Protein AF-A0A8T4I843-F1 (afdb_monomer_lite)

Radius of gyration: 20.87 Å; chains: 1; bounding box: 43×24×56 Å

Secondary structure (DSSP, 8-state):
-HHHHHHHHS-TTS-HHHHHHHHS----TTTS-SS-HHHHHT---TT----TT---EEEEE---SSSPPEEEEE-

Foldseek 3Di:
DVVVVVCVLPPPVDDPVVSCCPPVVDDPCVPPPPDDPVVVVVPDDPPDDDDPPDDWDKDWDDDDDDDDTDIDIDD

Structure (mmCIF, N/CA/C/O backbone):
data_AF-A0A8T4I843-F1
#
_entry.id   AF-A0A8T4I843-F1
#
loop_
_atom_site.group_PDB
_atom_site.id
_atom_site.type_symbol
_atom_site.label_atom_id
_atom_site.label_alt_id
_atom_site.label_comp_id
_atom_site.label_asym_id
_atom_site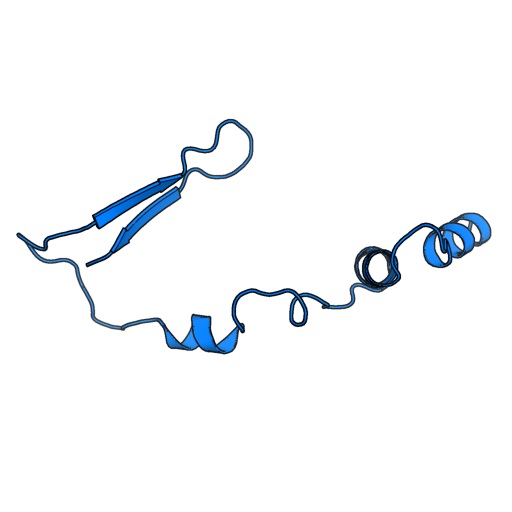.label_entity_id
_atom_site.label_seq_id
_atom_site.pdbx_PDB_ins_code
_atom_site.Cartn_x
_atom_site.Cartn_y
_atom_site.Cartn_z
_atom_site.occupancy
_atom_site.B_iso_or_equiv
_atom_site.auth_seq_id
_atom_site.auth_comp_id
_atom_site.auth_asym_id
_atom_site.auth_atom_id
_atom_site.pdbx_PDB_model_num
ATOM 1 N N . ASP A 1 1 ? 23.087 4.861 -31.612 1.00 85.12 1 ASP A N 1
ATOM 2 C CA . ASP A 1 1 ? 23.907 3.649 -31.769 1.00 85.12 1 ASP A CA 1
ATOM 3 C C . ASP A 1 1 ? 23.048 2.433 -31.441 1.00 85.12 1 ASP A C 1
ATOM 5 O O . ASP A 1 1 ? 22.746 2.186 -30.276 1.00 85.12 1 ASP A O 1
ATOM 9 N N 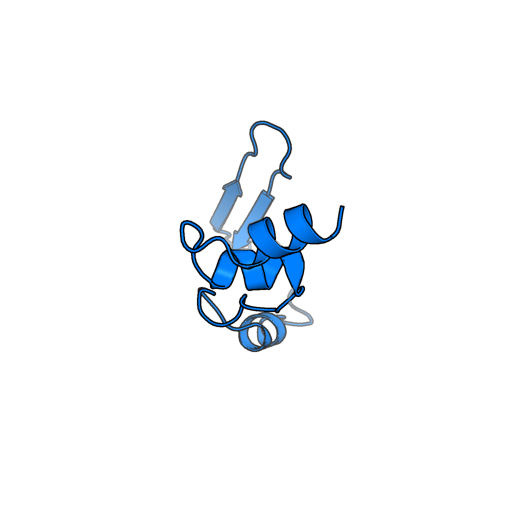. ILE A 1 2 ? 22.548 1.769 -32.483 1.00 88.19 2 ILE A N 1
ATOM 10 C CA . ILE A 1 2 ? 21.619 0.635 -32.366 1.00 88.19 2 ILE A CA 1
ATOM 11 C C . ILE A 1 2 ? 22.356 -0.623 -31.896 1.00 88.19 2 ILE A C 1
ATOM 13 O O . ILE A 1 2 ? 21.782 -1.432 -31.168 1.00 88.19 2 ILE A O 1
ATOM 17 N N . ASP A 1 3 ? 23.627 -0.776 -32.257 1.00 94.19 3 ASP A N 1
ATOM 18 C CA . ASP A 1 3 ? 24.396 -1.976 -31.940 1.00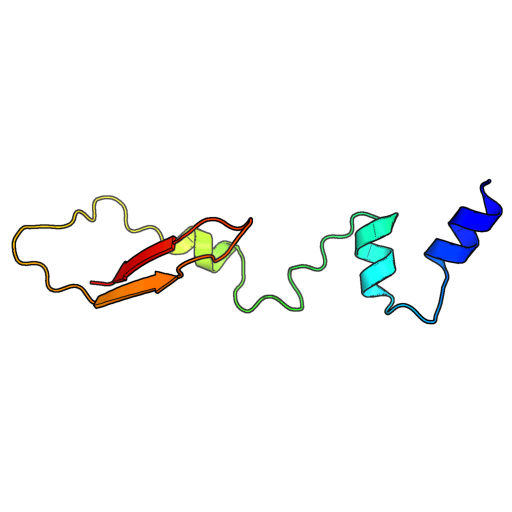 94.19 3 ASP A CA 1
ATOM 19 C C . ASP A 1 3 ? 24.753 -2.018 -30.457 1.00 94.19 3 ASP A C 1
ATOM 21 O O . ASP A 1 3 ? 24.578 -3.050 -29.807 1.00 94.19 3 ASP A O 1
ATOM 25 N N . ARG A 1 4 ? 25.098 -0.864 -29.872 1.00 91.50 4 ARG A N 1
ATOM 26 C CA . ARG A 1 4 ? 25.262 -0.736 -28.417 1.00 91.50 4 ARG A CA 1
ATOM 27 C C . ARG A 1 4 ? 23.980 -1.073 -27.650 1.00 91.50 4 ARG A C 1
ATOM 29 O O . ARG A 1 4 ? 24.040 -1.706 -26.597 1.00 91.50 4 ARG A O 1
ATOM 36 N N . LEU A 1 5 ? 22.820 -0.664 -28.167 1.00 88.25 5 LEU A N 1
ATOM 37 C CA . LEU A 1 5 ? 21.524 -0.961 -27.549 1.00 88.25 5 LEU A CA 1
ATOM 38 C C . LEU A 1 5 ? 21.227 -2.468 -27.591 1.00 88.25 5 LEU A C 1
ATOM 40 O O . LEU A 1 5 ? 20.899 -3.058 -26.564 1.00 88.25 5 LEU A O 1
ATOM 44 N N . LYS A 1 6 ? 21.408 -3.108 -28.754 1.00 90.44 6 LYS A N 1
ATOM 45 C CA . LYS A 1 6 ? 21.239 -4.561 -28.922 1.00 90.44 6 LYS A CA 1
ATOM 46 C C . LYS A 1 6 ? 22.167 -5.350 -28.000 1.00 90.44 6 LYS A C 1
ATOM 48 O O . LYS A 1 6 ? 21.710 -6.283 -27.346 1.00 90.44 6 LYS A O 1
ATOM 53 N N . ALA A 1 7 ? 23.434 -4.945 -27.906 1.00 91.56 7 ALA A N 1
ATOM 54 C CA . ALA A 1 7 ? 24.404 -5.564 -27.008 1.00 91.56 7 ALA A CA 1
ATOM 55 C C . ALA A 1 7 ? 23.971 -5.464 -25.537 1.00 91.56 7 ALA A C 1
ATOM 57 O O . ALA A 1 7 ? 24.120 -6.424 -24.789 1.00 91.56 7 ALA A O 1
ATOM 58 N N . SER A 1 8 ? 23.381 -4.336 -25.128 1.00 88.56 8 SER A N 1
ATOM 59 C CA . SER A 1 8 ? 22.875 -4.163 -23.763 1.00 88.56 8 SER A CA 1
ATOM 60 C C . SER A 1 8 ? 21.597 -4.959 -23.476 1.00 88.56 8 SER A C 1
ATOM 62 O O . SER A 1 8 ? 21.422 -5.420 -22.349 1.00 88.56 8 SER A O 1
ATOM 64 N N . ILE A 1 9 ? 20.713 -5.131 -24.464 1.00 88.19 9 ILE A N 1
ATOM 65 C CA . ILE A 1 9 ? 19.495 -5.949 -24.339 1.00 88.19 9 ILE A CA 1
ATOM 66 C C . ILE A 1 9 ? 19.852 -7.436 -24.180 1.00 88.19 9 ILE A C 1
ATOM 68 O O . ILE A 1 9 ? 19.253 -8.125 -23.351 1.00 88.19 9 ILE A O 1
ATOM 72 N N . LEU A 1 10 ? 20.826 -7.916 -24.961 1.00 89.69 10 LEU A N 1
ATOM 73 C CA . LEU A 1 10 ? 21.218 -9.329 -25.069 1.00 89.69 10 LEU A CA 1
ATOM 74 C C . LEU A 1 10 ? 22.358 -9.746 -24.122 1.00 89.69 10 LEU A C 1
ATOM 76 O O . LEU A 1 10 ? 22.874 -10.855 -24.247 1.00 89.69 10 LEU A O 1
ATOM 80 N N . ASP A 1 11 ? 22.770 -8.882 -23.193 1.00 89.69 11 ASP A N 1
ATOM 81 C CA . ASP A 1 11 ? 23.860 -9.179 -22.260 1.00 89.69 11 ASP A CA 1
ATOM 82 C C . ASP A 1 11 ? 23.485 -10.331 -21.314 1.00 89.69 11 ASP A C 1
ATOM 84 O O . ASP A 1 11 ? 22.697 -10.164 -20.382 1.00 89.69 11 ASP A O 1
ATOM 88 N N . THR A 1 12 ? 24.087 -11.499 -21.534 1.00 87.94 12 THR A N 1
ATOM 89 C CA . THR A 1 12 ? 23.832 -12.732 -20.775 1.00 87.94 12 THR A CA 1
ATOM 90 C C . THR A 1 12 ? 24.394 -12.708 -19.355 1.00 87.94 12 THR A C 1
ATOM 92 O O . THR A 1 12 ? 24.067 -13.585 -18.558 1.00 87.94 12 THR A O 1
ATOM 95 N N . ARG A 1 13 ? 25.206 -11.700 -19.003 1.00 88.75 13 ARG A N 1
ATOM 96 C CA . ARG A 1 13 ? 25.641 -11.461 -17.616 1.00 88.75 13 ARG A CA 1
ATOM 97 C C . ARG A 1 13 ? 24.507 -10.898 -16.758 1.00 88.75 13 ARG A C 1
ATOM 99 O O . ARG A 1 13 ? 24.575 -10.969 -15.534 1.00 88.75 13 ARG A O 1
ATOM 106 N N . ASN A 1 14 ? 23.467 -10.344 -17.385 1.00 81.25 14 ASN A N 1
ATOM 107 C CA . ASN A 1 14 ? 22.246 -9.937 -16.709 1.00 81.25 14 ASN A CA 1
ATOM 108 C C . ASN A 1 14 ? 21.239 -11.098 -16.684 1.00 81.25 14 ASN A C 1
ATOM 110 O O . ASN A 1 14 ? 21.040 -11.760 -17.704 1.00 81.25 14 ASN A O 1
ATOM 114 N N . PRO A 1 15 ? 20.520 -11.313 -15.567 1.00 79.88 15 PRO A N 1
ATOM 115 C CA . PRO A 1 15 ? 19.364 -12.198 -15.562 1.00 79.88 15 PRO A CA 1
ATOM 116 C C . PRO A 1 15 ? 18.358 -11.758 -16.639 1.00 79.88 15 PRO A C 1
ATOM 118 O O . PRO A 1 15 ? 18.086 -10.555 -16.741 1.00 79.88 15 PRO A O 1
ATOM 121 N N . PRO A 1 16 ? 17.740 -12.683 -17.399 1.00 78.88 16 PRO A N 1
ATOM 122 C CA . PRO A 1 16 ? 16.778 -12.328 -18.444 1.00 78.88 16 PRO A CA 1
ATOM 123 C C . PRO A 1 16 ? 15.627 -11.432 -17.955 1.00 78.88 16 PRO A C 1
ATOM 125 O O . PRO A 1 16 ? 15.143 -10.583 -18.701 1.00 78.88 16 PRO A O 1
ATOM 128 N N . SER A 1 17 ? 15.222 -11.555 -16.685 1.00 74.38 17 SER A N 1
ATOM 129 C CA . SER A 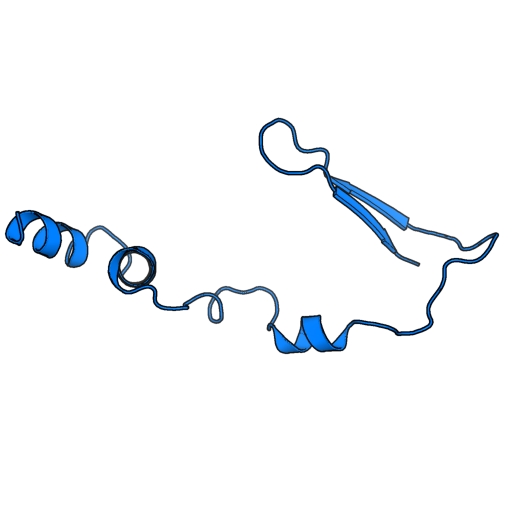1 17 ? 14.213 -10.695 -16.046 1.00 74.38 17 SER A CA 1
ATOM 130 C C . SER A 1 17 ? 14.601 -9.209 -16.012 1.00 74.38 17 SER A C 1
ATOM 132 O O . SER A 1 17 ? 13.735 -8.348 -16.172 1.00 74.38 17 SER A O 1
ATOM 134 N N . ARG A 1 18 ? 15.895 -8.884 -15.885 1.00 80.50 18 ARG A N 1
ATOM 135 C CA . ARG A 1 18 ? 16.398 -7.501 -15.878 1.00 80.50 18 ARG A CA 1
ATOM 136 C C . ARG A 1 18 ? 16.229 -6.839 -17.245 1.00 80.50 18 ARG A C 1
ATOM 138 O O . ARG A 1 18 ? 15.695 -5.733 -17.312 1.00 80.50 18 ARG A O 1
ATOM 145 N N . SER A 1 19 ? 16.626 -7.516 -18.326 1.00 85.12 19 SER A N 1
ATOM 146 C CA . SER A 1 19 ? 16.442 -6.995 -19.689 1.00 85.12 19 SER A CA 1
ATOM 147 C C . SER A 1 19 ? 14.959 -6.854 -20.038 1.00 85.12 19 SER A C 1
ATOM 149 O O . SER A 1 19 ? 14.555 -5.843 -20.610 1.00 85.12 19 SER A O 1
ATOM 151 N N . ARG A 1 20 ? 14.130 -7.817 -19.614 1.00 82.31 20 ARG A N 1
ATOM 152 C CA . ARG A 1 20 ? 12.667 -7.771 -19.750 1.00 82.31 20 ARG A CA 1
ATOM 153 C C . ARG A 1 20 ? 12.035 -6.550 -19.078 1.00 82.31 20 ARG A C 1
ATOM 155 O O . ARG A 1 20 ? 11.215 -5.877 -19.701 1.00 82.31 20 ARG A O 1
ATOM 162 N N . ARG A 1 21 ? 12.463 -6.212 -17.859 1.00 78.00 21 ARG A N 1
ATOM 163 C CA . ARG A 1 21 ? 11.982 -5.030 -17.130 1.00 78.00 21 ARG A CA 1
ATOM 164 C C . ARG A 1 21 ? 12.451 -3.714 -17.755 1.00 78.00 21 ARG A C 1
ATOM 166 O O . ARG A 1 21 ? 11.642 -2.812 -17.912 1.00 78.00 21 ARG A O 1
ATOM 173 N N . PHE A 1 22 ? 13.741 -3.596 -18.082 1.00 83.25 22 PHE A N 1
ATOM 174 C CA . PHE A 1 22 ? 14.353 -2.316 -18.468 1.00 83.25 22 PHE A CA 1
ATOM 175 C C . PHE A 1 22 ? 14.133 -1.948 -19.942 1.00 83.25 22 PHE A C 1
ATOM 177 O O . PHE A 1 22 ? 13.934 -0.781 -20.258 1.00 83.25 22 PHE A O 1
ATOM 184 N N . TRP A 1 23 ? 14.162 -2.935 -20.845 1.00 86.06 23 TRP A N 1
ATOM 185 C CA . TRP A 1 23 ? 14.098 -2.694 -22.291 1.00 86.06 23 TRP A CA 1
ATOM 186 C C . TRP A 1 23 ? 12.743 -3.024 -22.917 1.00 86.06 23 TRP A C 1
ATOM 188 O O . TRP A 1 23 ? 12.400 -2.450 -23.947 1.00 86.06 23 TRP A O 1
ATOM 198 N N . PHE A 1 24 ? 11.972 -3.932 -22.312 1.00 83.31 24 PHE A N 1
ATOM 199 C CA . PHE A 1 24 ? 10.687 -4.389 -22.856 1.00 83.31 24 PHE A CA 1
ATOM 200 C C . PHE A 1 24 ? 9.479 -3.994 -21.999 1.00 83.31 24 PHE A C 1
ATOM 202 O O . PHE A 1 24 ? 8.358 -4.351 -22.353 1.00 83.31 24 PHE A O 1
ATOM 209 N N . ASN A 1 25 ? 9.689 -3.275 -20.885 1.00 77.75 25 ASN A N 1
ATOM 210 C CA . ASN A 1 25 ? 8.647 -2.902 -19.919 1.00 77.75 25 ASN A CA 1
ATOM 211 C C . ASN A 1 25 ? 7.752 -4.083 -19.504 1.00 77.75 25 ASN A C 1
ATOM 213 O O . ASN A 1 25 ? 6.563 -3.915 -19.231 1.00 77.75 25 ASN A O 1
ATOM 217 N N . GLN A 1 26 ? 8.302 -5.299 -19.478 1.00 74.44 26 GLN A N 1
ATOM 218 C CA . GLN A 1 26 ? 7.520 -6.473 -19.121 1.00 74.44 26 GLN A CA 1
ATOM 219 C C . GLN A 1 26 ? 7.226 -6.475 -17.623 1.00 74.44 26 GLN A C 1
ATOM 221 O O . GLN A 1 26 ? 8.124 -6.360 -16.784 1.00 74.44 26 GLN A O 1
ATOM 226 N N . ILE A 1 27 ? 5.945 -6.638 -17.302 1.00 64.75 27 ILE A N 1
ATOM 227 C CA . ILE A 1 27 ? 5.447 -6.751 -15.936 1.00 64.75 27 ILE A CA 1
ATOM 228 C C . ILE A 1 27 ? 5.808 -8.152 -15.425 1.00 64.75 27 ILE A C 1
ATOM 230 O O . ILE A 1 27 ? 5.104 -9.115 -15.704 1.00 64.75 27 ILE A O 1
ATOM 234 N N . ILE A 1 28 ? 6.925 -8.276 -14.703 1.00 64.12 28 ILE A N 1
ATOM 235 C CA . ILE A 1 28 ? 7.342 -9.537 -14.046 1.00 64.12 28 ILE A CA 1
ATOM 236 C C . ILE A 1 28 ? 6.907 -9.584 -12.574 1.00 64.12 28 ILE A C 1
ATOM 238 O O . ILE A 1 28 ? 7.023 -10.613 -11.925 1.00 64.12 28 ILE A O 1
ATOM 242 N N . ALA A 1 29 ? 6.332 -8.497 -12.051 1.00 58.97 29 ALA A N 1
ATOM 243 C CA . ALA A 1 29 ? 6.008 -8.353 -10.631 1.00 58.97 29 ALA A CA 1
ATOM 244 C C . ALA A 1 29 ? 5.166 -9.501 -10.035 1.00 58.97 29 ALA A C 1
ATOM 246 O O . ALA A 1 29 ? 5.170 -9.650 -8.826 1.00 58.97 29 ALA A O 1
ATOM 247 N N . ALA A 1 30 ? 4.471 -10.309 -10.841 1.00 63.50 30 ALA A N 1
ATOM 248 C CA . ALA A 1 30 ? 3.668 -11.423 -10.347 1.00 63.50 30 ALA A CA 1
ATOM 249 C C . ALA A 1 30 ? 4.472 -12.651 -9.866 1.00 63.50 30 ALA A C 1
ATOM 251 O O . ALA A 1 30 ? 3.971 -13.352 -8.997 1.00 63.50 30 ALA A O 1
ATOM 252 N N . GLU A 1 31 ? 5.667 -12.938 -10.401 1.00 63.50 31 GLU A N 1
ATOM 253 C CA . GLU A 1 31 ? 6.387 -14.187 -10.062 1.00 63.50 31 GLU A CA 1
ATOM 254 C C . GLU A 1 31 ? 7.079 -14.111 -8.690 1.00 63.50 31 GLU A C 1
ATOM 256 O O . GLU A 1 31 ? 7.018 -15.063 -7.918 1.00 63.50 31 GLU A O 1
ATOM 261 N N . ASP A 1 32 ? 7.661 -12.954 -8.359 1.00 69.56 32 ASP A N 1
ATOM 262 C CA . ASP A 1 32 ? 8.415 -12.736 -7.113 1.00 69.56 32 ASP A CA 1
ATOM 263 C C . ASP A 1 32 ? 7.624 -11.951 -6.044 1.00 69.56 32 ASP A C 1
ATOM 265 O O . ASP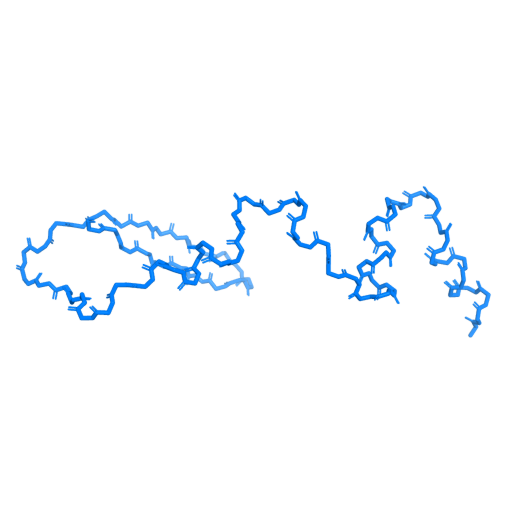 A 1 32 ? 8.176 -11.555 -5.013 1.00 69.56 32 ASP A O 1
ATOM 269 N N . ALA A 1 33 ? 6.341 -11.653 -6.274 1.00 81.50 33 ALA A N 1
ATOM 270 C CA . ALA A 1 33 ? 5.541 -10.922 -5.295 1.00 81.50 33 ALA A CA 1
ATOM 271 C C . ALA A 1 33 ? 5.170 -11.806 -4.099 1.00 81.50 33 ALA A C 1
ATOM 273 O O . ALA A 1 33 ? 4.659 -12.910 -4.257 1.00 81.50 33 ALA A O 1
ATOM 274 N N . PHE A 1 34 ? 5.320 -11.260 -2.888 1.00 86.00 34 PHE A N 1
ATOM 275 C CA . PHE A 1 34 ? 4.838 -11.900 -1.658 1.00 86.00 34 PHE A CA 1
ATOM 276 C C . PHE A 1 34 ? 3.316 -12.142 -1.666 1.00 86.00 34 PHE A C 1
ATOM 278 O O . PHE A 1 34 ? 2.834 -13.066 -1.018 1.00 86.00 34 PHE A O 1
ATOM 285 N N . ARG A 1 35 ? 2.556 -11.301 -2.379 1.00 87.25 35 ARG A N 1
ATOM 286 C CA . ARG A 1 35 ? 1.091 -11.336 -2.423 1.00 87.25 35 ARG A CA 1
ATOM 287 C C . ARG A 1 35 ? 0.578 -10.930 -3.802 1.00 87.25 35 ARG A C 1
ATOM 289 O O . ARG A 1 35 ? 1.145 -10.029 -4.425 1.00 87.25 35 ARG A O 1
ATOM 296 N N . ALA A 1 36 ? -0.509 -11.541 -4.267 1.00 87.56 36 ALA A N 1
ATOM 297 C CA . ALA A 1 36 ? -1.122 -11.164 -5.533 1.00 87.56 36 ALA A CA 1
ATOM 298 C C . ALA A 1 36 ? -1.940 -9.868 -5.402 1.00 87.56 36 ALA A C 1
ATOM 300 O O . ALA A 1 36 ? -2.506 -9.552 -4.355 1.00 87.56 36 ALA A O 1
ATOM 301 N N . ARG A 1 37 ? -2.033 -9.107 -6.501 1.00 86.25 37 ARG A N 1
ATOM 302 C CA . ARG A 1 37 ? -2.685 -7.787 -6.513 1.00 86.25 37 ARG A CA 1
ATOM 303 C C . ARG A 1 37 ? -4.143 -7.833 -6.042 1.00 86.25 37 ARG A C 1
ATOM 305 O O . ARG A 1 37 ? -4.524 -7.044 -5.183 1.00 86.25 37 ARG A O 1
ATOM 312 N N . TYR A 1 38 ? -4.921 -8.785 -6.554 1.00 89.81 38 TYR A N 1
ATOM 313 C CA . TYR A 1 38 ? -6.341 -8.919 -6.221 1.00 89.81 38 TYR A CA 1
ATOM 314 C C . TYR A 1 38 ? -6.578 -9.231 -4.735 1.00 89.81 38 TYR A C 1
ATOM 316 O O . TYR A 1 38 ? -7.630 -8.907 -4.198 1.00 89.81 38 TYR A O 1
ATOM 324 N N . GLU A 1 39 ? -5.602 -9.831 -4.047 1.00 92.06 39 GLU A N 1
ATOM 325 C CA . GLU A 1 39 ? -5.711 -10.107 -2.615 1.00 92.06 39 GLU A CA 1
ATOM 326 C C . GLU A 1 39 ? -5.596 -8.810 -1.800 1.00 92.06 39 GLU A C 1
ATOM 328 O O . GLU A 1 39 ? -6.252 -8.662 -0.766 1.00 92.06 39 GLU A O 1
ATOM 333 N N . GLY A 1 40 ? -4.775 -7.863 -2.265 1.00 89.75 40 GLY A N 1
ATOM 334 C CA . GLY A 1 40 ? -4.704 -6.510 -1.715 1.00 89.75 40 GLY A CA 1
ATOM 335 C C . GLY A 1 40 ? -5.979 -5.716 -1.987 1.00 89.75 40 GLY A C 1
ATOM 336 O O . GLY A 1 40 ? -6.538 -5.137 -1.061 1.00 89.75 40 GLY A O 1
ATOM 337 N N . ASP A 1 41 ? -6.475 -5.760 -3.225 1.00 92.69 41 ASP A N 1
ATOM 338 C CA . ASP A 1 41 ? -7.688 -5.036 -3.627 1.00 92.69 41 ASP A CA 1
ATOM 339 C C . ASP A 1 41 ? -8.948 -5.527 -2.882 1.00 92.69 41 ASP A C 1
ATOM 341 O O . ASP A 1 41 ? -9.895 -4.766 -2.719 1.00 92.69 41 ASP A O 1
ATOM 345 N N . ALA A 1 42 ? -8.954 -6.772 -2.393 1.00 93.62 42 ALA A N 1
ATOM 346 C CA . ALA A 1 42 ? -10.041 -7.343 -1.592 1.00 93.62 42 ALA A CA 1
ATOM 347 C C . ALA A 1 42 ? -9.954 -7.031 -0.083 1.00 93.62 42 ALA A C 1
ATOM 349 O O . ALA A 1 42 ? -10.853 -7.394 0.670 1.00 93.62 42 ALA A O 1
ATOM 350 N N . ASN A 1 43 ? -8.864 -6.417 0.387 1.00 91.69 43 ASN A N 1
ATOM 351 C CA . ASN A 1 43 ? -8.659 -6.113 1.804 1.00 91.69 43 ASN A CA 1
ATOM 352 C C . ASN A 1 43 ? -9.438 -4.896 2.360 1.00 91.69 43 ASN A C 1
ATOM 354 O O . ASN A 1 43 ? -9.644 -4.887 3.571 1.00 91.69 43 ASN A O 1
ATOM 358 N N . PRO A 1 44 ? -9.874 -3.878 1.589 1.00 92.44 44 PRO A N 1
ATOM 359 C CA . PRO A 1 44 ? -10.604 -2.746 2.154 1.00 92.44 44 PRO A CA 1
ATOM 360 C C . PRO A 1 44 ? -11.867 -3.180 2.906 1.00 92.44 44 PRO A C 1
ATOM 362 O O . PRO A 1 44 ? -12.694 -3.920 2.380 1.00 92.44 44 PRO A O 1
ATOM 365 N N . HIS A 1 45 ? -12.020 -2.693 4.138 1.00 89.62 45 HIS A N 1
ATOM 366 C CA . HIS A 1 45 ? -13.234 -2.862 4.936 1.00 89.62 45 HIS A CA 1
ATOM 367 C C . HIS A 1 45 ? -13.954 -1.515 4.988 1.00 89.62 45 HIS A C 1
ATOM 369 O O . HIS A 1 45 ? -13.672 -0.677 5.845 1.00 89.62 45 HIS A O 1
ATOM 375 N N . GLU A 1 46 ? -14.838 -1.278 4.019 1.00 90.75 46 GLU A N 1
ATOM 376 C CA . GLU A 1 46 ? -15.613 -0.038 3.958 1.00 90.75 46 GLU A CA 1
ATOM 377 C C . GLU A 1 46 ? -16.465 0.143 5.225 1.00 90.75 46 GLU A C 1
ATOM 379 O O . GLU A 1 46 ? -17.071 -0.803 5.727 1.00 90.75 46 GLU A O 1
ATOM 384 N N . GLY A 1 47 ? -16.500 1.371 5.751 1.00 87.56 47 GLY A N 1
ATOM 385 C CA . GLY A 1 47 ? -17.241 1.713 6.971 1.00 87.56 47 GLY A CA 1
ATOM 386 C C . GLY A 1 47 ? -16.537 1.350 8.283 1.00 87.56 47 GLY A C 1
ATOM 387 O O . GLY A 1 47 ? -17.133 1.488 9.350 1.00 87.56 47 GLY A O 1
ATOM 388 N N . LEU A 1 48 ? -15.286 0.884 8.228 1.00 89.19 48 LEU A N 1
ATOM 389 C CA . LEU A 1 48 ? -14.483 0.624 9.416 1.00 89.19 48 LEU A CA 1
ATOM 390 C C . LEU A 1 48 ? -13.775 1.904 9.884 1.00 89.19 48 LEU A C 1
ATOM 392 O O . LEU A 1 48 ? -12.741 2.280 9.337 1.00 89.19 48 LEU A O 1
ATOM 396 N N . ASP A 1 49 ? -14.308 2.530 10.931 1.00 90.62 49 ASP A N 1
ATOM 397 C CA . ASP A 1 49 ? -13.679 3.672 11.597 1.00 90.62 49 ASP A CA 1
ATOM 398 C C . ASP A 1 49 ? -12.996 3.253 12.910 1.00 90.62 49 ASP A C 1
ATOM 400 O O . ASP A 1 49 ? -13.391 2.282 13.572 1.00 90.62 49 ASP A O 1
ATOM 404 N N . LEU A 1 50 ? -11.961 4.006 13.294 1.00 91.31 50 LEU A N 1
ATOM 405 C CA . LEU A 1 50 ? -11.366 3.923 14.626 1.00 91.31 50 LEU A CA 1
ATOM 406 C C . LEU A 1 50 ? -12.286 4.600 15.638 1.00 91.31 50 LEU A C 1
ATOM 408 O O . LEU A 1 50 ? -12.725 5.734 15.430 1.00 91.31 50 LEU A O 1
ATOM 412 N N . VAL A 1 51 ? -12.535 3.932 16.761 1.00 93.69 51 VAL A N 1
ATOM 413 C CA . VAL A 1 51 ? -13.350 4.482 17.847 1.00 93.69 51 VAL A CA 1
ATOM 414 C C . VAL A 1 51 ? -12.522 4.713 19.103 1.00 93.69 51 VAL A C 1
ATOM 416 O O . VAL A 1 51 ? -11.424 4.187 19.286 1.00 93.69 51 VAL A O 1
ATOM 419 N N . SER A 1 52 ? -13.048 5.555 19.993 1.00 95.56 52 SER A N 1
ATOM 420 C CA . SER A 1 52 ? -12.400 5.815 21.275 1.00 95.56 52 SER A CA 1
ATOM 421 C C . SER A 1 52 ? -12.214 4.510 22.044 1.00 95.56 52 SER A C 1
ATOM 423 O O . SER A 1 52 ? -13.162 3.737 22.178 1.00 95.56 52 SER A O 1
ATOM 425 N N . ARG A 1 53 ? -11.012 4.328 22.605 1.00 94.81 53 ARG A N 1
ATOM 426 C CA . ARG A 1 53 ? -10.577 3.131 23.343 1.00 94.81 53 ARG A CA 1
ATOM 427 C C . ARG A 1 53 ? -10.292 1.893 22.487 1.00 94.81 53 ARG A C 1
ATOM 429 O O . ARG A 1 53 ? -10.075 0.842 23.080 1.00 94.81 53 ARG A O 1
ATOM 436 N N . ASP A 1 54 ? -10.237 2.004 21.158 1.00 95.50 54 ASP A N 1
ATOM 437 C CA . ASP A 1 54 ? -9.655 0.934 20.343 1.00 95.50 54 ASP A CA 1
ATOM 438 C C . ASP A 1 54 ? -8.205 0.681 20.779 1.00 95.50 54 ASP A C 1
ATOM 440 O O . ASP A 1 54 ? -7.394 1.607 20.888 1.00 95.50 54 ASP A O 1
ATOM 444 N N . GLU A 1 55 ? -7.889 -0.584 21.045 1.00 96.12 55 GLU A N 1
ATOM 445 C CA . GLU A 1 55 ? -6.519 -1.025 21.269 1.00 96.12 55 GLU A CA 1
ATOM 446 C C . GLU A 1 55 ? -5.857 -1.248 19.914 1.00 96.12 55 GLU A C 1
ATOM 448 O O . GLU A 1 55 ? -6.404 -1.924 19.047 1.00 96.12 55 GLU A O 1
ATOM 453 N N . LEU A 1 56 ? -4.687 -0.641 19.723 1.00 95.38 56 LEU A N 1
ATOM 454 C CA . LEU A 1 56 ? -3.972 -0.671 18.456 1.00 95.38 56 LEU A CA 1
ATOM 455 C C . LEU A 1 56 ? -2.532 -1.103 18.677 1.00 95.38 56 LEU A C 1
ATOM 457 O O . LEU A 1 56 ? -1.855 -0.630 19.593 1.00 95.38 56 LEU A O 1
ATOM 461 N N . VAL A 1 57 ? -2.037 -1.931 17.766 1.00 97.19 57 VAL A N 1
ATOM 462 C CA . VAL A 1 57 ? -0.605 -2.148 17.582 1.00 97.19 57 VAL A CA 1
ATOM 463 C C . VAL A 1 57 ? -0.124 -1.199 16.494 1.00 97.19 57 VAL A C 1
ATOM 465 O O . VAL A 1 57 ? -0.681 -1.164 15.397 1.00 97.19 57 VAL A O 1
ATOM 468 N N . LEU A 1 58 ? 0.913 -0.420 16.795 1.00 96.94 58 LEU A N 1
ATOM 469 C CA . LEU A 1 58 ? 1.498 0.533 15.856 1.00 96.94 58 LEU A CA 1
ATOM 470 C C . LEU A 1 58 ? 2.831 0.014 15.323 1.00 96.94 58 LEU A C 1
ATOM 472 O O . LEU A 1 58 ? 3.693 -0.417 16.088 1.00 96.94 58 LEU A O 1
ATOM 476 N N . PHE A 1 59 ? 3.010 0.125 14.012 1.00 97.44 59 PHE A N 1
ATOM 477 C CA . PHE A 1 59 ? 4.247 -0.189 13.310 1.00 97.44 59 PHE A CA 1
ATOM 478 C C . PHE A 1 59 ? 4.772 1.069 12.635 1.00 97.44 59 PHE A C 1
ATOM 480 O O . PHE A 1 59 ? 4.056 1.722 11.875 1.00 97.44 59 PHE A O 1
ATOM 487 N N . PHE A 1 60 ? 6.026 1.402 12.922 1.00 97.19 60 PHE A N 1
ATOM 488 C CA . PHE A 1 60 ? 6.679 2.602 12.421 1.00 97.19 60 PHE A CA 1
ATOM 489 C C . PHE A 1 60 ? 7.883 2.232 11.563 1.00 97.19 60 PHE A C 1
ATOM 491 O O . PHE A 1 60 ? 8.768 1.505 12.017 1.00 97.19 60 PHE A O 1
ATOM 498 N N . ASP A 1 61 ? 7.918 2.780 10.353 1.00 96.62 61 ASP A N 1
ATOM 499 C CA . ASP A 1 61 ? 9.067 2.730 9.460 1.00 96.62 61 ASP A CA 1
ATOM 500 C C . ASP A 1 61 ? 9.598 4.151 9.242 1.00 96.62 61 ASP A C 1
ATOM 502 O O . ASP A 1 61 ? 9.036 4.959 8.497 1.00 96.62 61 ASP A O 1
ATOM 506 N N . GLY A 1 62 ? 10.661 4.473 9.978 1.00 95.25 62 GLY A N 1
ATOM 507 C CA . GLY A 1 62 ? 11.302 5.781 9.977 1.00 95.25 62 GLY A CA 1
ATOM 508 C C . GLY A 1 62 ? 12.356 5.884 8.892 1.00 95.25 62 GLY A C 1
ATOM 509 O O . GLY A 1 62 ? 13.544 5.725 9.188 1.00 95.25 62 GLY A O 1
ATOM 510 N N . SER A 1 63 ? 11.928 6.180 7.664 1.00 94.19 63 SER A N 1
ATOM 511 C CA . SER A 1 63 ? 12.846 6.403 6.547 1.00 94.19 63 SER A CA 1
ATOM 512 C C . SER A 1 63 ? 13.941 7.404 6.924 1.00 94.19 63 SER A C 1
ATOM 514 O O . SER A 1 63 ? 13.706 8.432 7.564 1.00 94.19 63 SER A O 1
ATOM 516 N N . LYS A 1 64 ? 15.174 7.074 6.536 1.00 92.94 64 LYS A N 1
ATOM 517 C CA . LYS A 1 64 ? 16.369 7.846 6.889 1.00 92.94 64 LYS A CA 1
ATOM 518 C C . LYS A 1 64 ? 16.675 8.966 5.892 1.00 92.94 64 LYS A C 1
ATOM 520 O O . LYS A 1 64 ? 17.322 9.940 6.276 1.00 92.94 64 LYS A O 1
ATOM 525 N N . SER A 1 65 ? 16.294 8.806 4.628 1.00 91.00 65 SER A N 1
ATOM 526 C CA . SER A 1 65 ? 16.644 9.746 3.559 1.00 91.00 65 SER A CA 1
ATOM 527 C C . SER A 1 65 ? 15.475 10.006 2.614 1.00 91.00 65 SER A C 1
ATOM 529 O O . SER A 1 65 ? 14.639 10.850 2.917 1.00 91.00 65 SER A O 1
ATOM 531 N N . ASP A 1 66 ? 15.430 9.303 1.484 1.00 91.25 66 ASP A N 1
ATOM 532 C CA . ASP A 1 66 ? 14.681 9.750 0.303 1.00 91.25 66 ASP A CA 1
ATOM 533 C C . ASP A 1 66 ? 13.325 9.048 0.155 1.00 91.25 66 ASP A C 1
ATOM 535 O O . ASP A 1 66 ? 12.466 9.512 -0.595 1.00 91.25 66 ASP A O 1
ATOM 539 N N . ASP A 1 67 ? 13.116 7.951 0.885 1.00 95.25 67 ASP A N 1
ATOM 540 C CA . ASP A 1 67 ? 11.831 7.260 0.934 1.00 95.25 67 ASP A CA 1
ATOM 541 C C . ASP A 1 67 ? 10.885 7.930 1.939 1.00 95.25 67 ASP A C 1
ATOM 543 O O . ASP A 1 67 ? 11.309 8.623 2.868 1.00 95.25 67 ASP A O 1
ATOM 547 N N . ALA A 1 68 ? 9.583 7.704 1.782 1.00 95.88 68 ALA A N 1
ATOM 548 C CA . ALA A 1 68 ? 8.591 8.206 2.722 1.00 95.88 68 ALA A CA 1
ATOM 549 C C . ALA A 1 68 ? 8.657 7.464 4.068 1.00 95.88 68 ALA A C 1
ATOM 551 O O . ALA A 1 68 ? 8.799 6.245 4.116 1.00 95.88 68 ALA A O 1
ATOM 552 N N . THR A 1 69 ? 8.477 8.200 5.163 1.00 96.06 69 THR A N 1
ATOM 553 C CA . THR A 1 69 ? 8.225 7.623 6.491 1.00 96.06 69 THR A CA 1
ATOM 554 C C . THR A 1 69 ? 6.798 7.087 6.567 1.00 96.06 69 THR A C 1
ATOM 556 O O . THR A 1 69 ? 5.852 7.785 6.197 1.00 96.06 69 THR A O 1
ATOM 559 N N . GLY A 1 70 ? 6.639 5.866 7.079 1.00 96.69 70 GLY A N 1
ATOM 560 C CA . GLY A 1 70 ? 5.352 5.191 7.227 1.00 96.69 70 GLY A CA 1
ATOM 561 C C . GLY A 1 70 ? 4.977 4.952 8.689 1.00 96.69 70 GLY A C 1
ATOM 562 O O . GLY A 1 70 ? 5.813 4.585 9.512 1.00 96.69 70 GLY A O 1
ATOM 563 N N . LEU A 1 71 ? 3.693 5.115 9.007 1.00 96.56 71 LEU A N 1
ATOM 564 C CA . LEU A 1 71 ? 3.098 4.677 10.269 1.00 96.56 71 LEU A CA 1
ATOM 565 C C . LEU A 1 71 ? 1.810 3.915 9.952 1.00 96.56 71 LEU A C 1
ATOM 567 O O . LEU A 1 71 ? 0.933 4.444 9.270 1.00 96.56 71 LEU A O 1
ATOM 571 N N . VAL A 1 72 ? 1.702 2.685 10.447 1.00 95.19 72 VAL A N 1
ATOM 572 C CA . VAL A 1 72 ? 0.540 1.813 10.240 1.00 95.19 72 VAL A CA 1
ATOM 573 C C . VAL A 1 72 ? 0.003 1.363 11.591 1.00 95.19 72 VAL A C 1
ATOM 575 O O . VAL A 1 72 ? 0.766 0.930 12.452 1.00 95.19 72 VAL A O 1
ATOM 578 N N . GLY A 1 73 ? -1.313 1.462 11.771 1.00 92.94 73 GLY A N 1
ATOM 579 C CA . GLY A 1 73 ? -2.017 0.896 12.918 1.00 92.94 73 GLY A CA 1
ATOM 580 C C . GLY A 1 73 ? -2.756 -0.380 12.532 1.00 92.94 73 GLY A C 1
ATOM 581 O O . GLY A 1 73 ? -3.397 -0.428 11.484 1.00 92.94 73 GLY A O 1
ATOM 582 N N . CYS A 1 74 ? -2.673 -1.397 13.384 1.00 91.50 74 CYS A N 1
ATOM 583 C CA . CYS A 1 74 ? -3.468 -2.615 13.301 1.00 91.50 74 CYS A CA 1
ATOM 584 C C . CYS A 1 74 ? -4.357 -2.702 14.542 1.00 91.50 74 CYS A C 1
ATOM 586 O O . CYS A 1 74 ? -3.854 -2.557 15.658 1.00 91.50 74 CYS A O 1
ATOM 588 N N . ARG A 1 75 ? -5.653 -2.927 14.326 1.00 89.19 75 ARG A N 1
ATOM 589 C CA . ARG A 1 75 ? -6.647 -3.196 15.368 1.00 89.19 75 ARG A CA 1
ATOM 590 C C . ARG A 1 75 ? -6.912 -4.690 15.453 1.00 89.19 75 ARG A C 1
ATOM 592 O O . ARG A 1 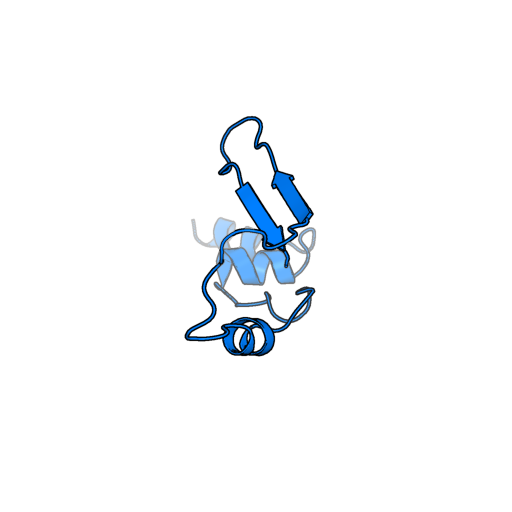75 ? -7.006 -5.303 14.366 1.00 89.19 75 ARG A O 1
#

Sequence (75 aa):
DIDRLKASILDTRNPPSRSRRFWFNQIIAAEDAFRARYEGDANPHEGLDLVSRDELVLFFDGSKSDDATGLVGCR

pLDDT: mean 87.62, std 8.91, range [58.97, 97.44]